Protein AF-A0A9P8F539-F1 (afdb_monomer)

Foldseek 3Di:
DEDEDADPVVVVVVCPDPQFDDWDWDDPDPQWIWIWTDGPPYTYIYIGRDVVVVVVD

pLDDT: mean 93.43, std 3.96, range [80.12, 97.56]

Solvent-accessible surface area (backbone atoms only — not comparable to full-atom values): 3347 Å² total; per-residue (Å²): 88,82,43,79,43,90,52,68,68,61,47,53,56,54,65,70,38,91,57,45,76,48,76,46,81,42,78,76,51,99,58,33,38,34,44,33,38,34,37,86,69,38,35,41,32,37,75,41,59,53,62,74,64,56,74,76,104

InterPro domains:
  IPR002675 Large ribosomal subunit protein eL38 [PF01781] (2-57)
  IPR002675 Large ribosomal subunit protein eL38 [PTHR10965] (1-57)
  IPR038464 Large ribosomal subunit protein eL38 superfamily [G3DSA:3.30.720.90] (1-57)

Mean predicted aligned error: 2.96 Å

Secondary structure (DSSP, 8-state):
-EEEE--HHHHHHHHTSTT--EEEEEEEETTEEEEEEE-SS-EEEEEE--HHHHHT-

Structure (mmCIF, N/CA/C/O backbone):
data_AF-A0A9P8F539-F1
#
_entry.id   AF-A0A9P8F539-F1
#
loop_
_atom_site.group_PDB
_atom_site.id
_atom_site.type_symbol
_atom_site.label_atom_id
_atom_site.label_alt_id
_atom_site.label_comp_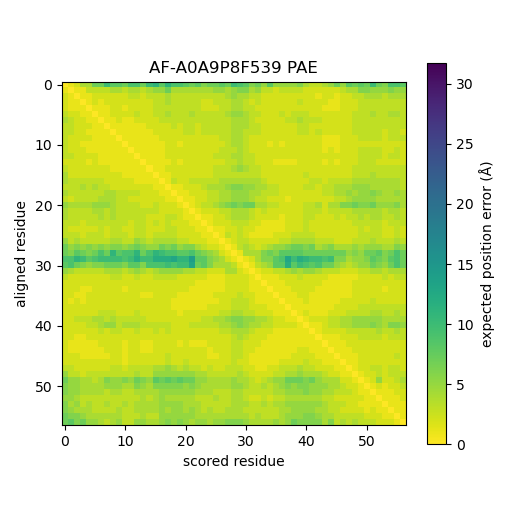id
_atom_site.label_asym_id
_atom_site.label_entity_id
_atom_site.label_seq_id
_atom_site.pdbx_PDB_ins_code
_atom_site.Cartn_x
_atom_site.Cartn_y
_atom_site.Cartn_z
_atom_site.occupancy
_atom_site.B_iso_or_equiv
_atom_site.auth_seq_id
_atom_site.auth_comp_id
_atom_site.auth_asym_id
_atom_site.auth_atom_id
_atom_site.pdbx_PDB_model_num
ATOM 1 N N . MET A 1 1 ? 13.842 1.235 1.436 1.00 89.12 1 MET A N 1
ATOM 2 C CA . MET A 1 1 ? 13.423 2.259 2.425 1.00 89.12 1 MET A CA 1
ATOM 3 C C . MET A 1 1 ? 11.931 2.109 2.715 1.00 89.12 1 MET A C 1
ATOM 5 O O . MET A 1 1 ? 11.201 1.768 1.788 1.00 89.12 1 MET A O 1
ATOM 9 N N . PRO A 1 2 ? 11.465 2.268 3.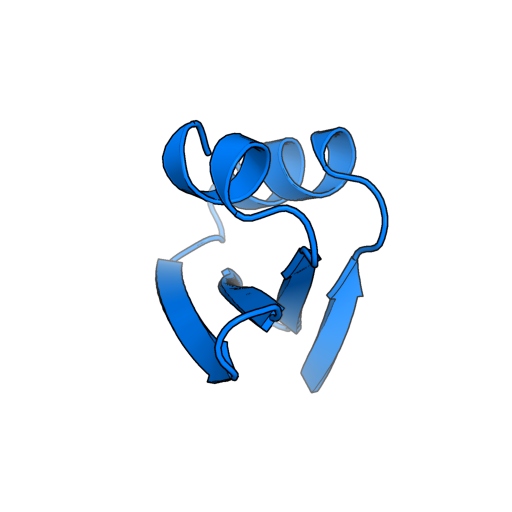962 1.00 94.81 2 PRO A N 1
ATOM 10 C CA . PRO A 1 2 ? 10.038 2.206 4.277 1.00 94.81 2 PRO A CA 1
ATOM 11 C C . PRO A 1 2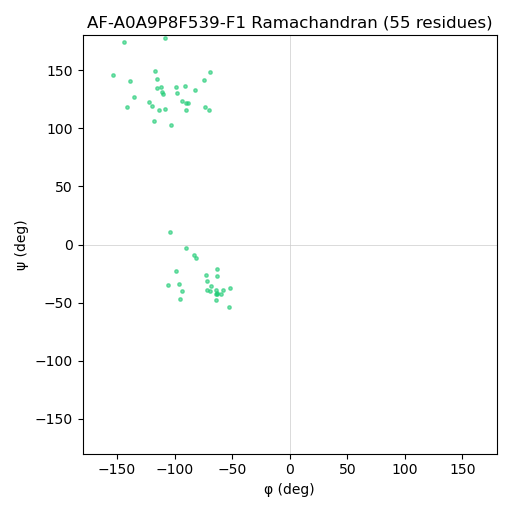 ? 9.311 3.480 3.822 1.00 94.81 2 PRO A C 1
ATOM 13 O O . PRO A 1 2 ? 9.855 4.574 3.936 1.00 94.81 2 PRO A O 1
ATOM 16 N N . SER A 1 3 ? 8.091 3.331 3.309 1.00 96.56 3 SER A N 1
ATOM 17 C CA . SER A 1 3 ? 7.203 4.442 2.948 1.00 96.56 3 SER A CA 1
ATOM 18 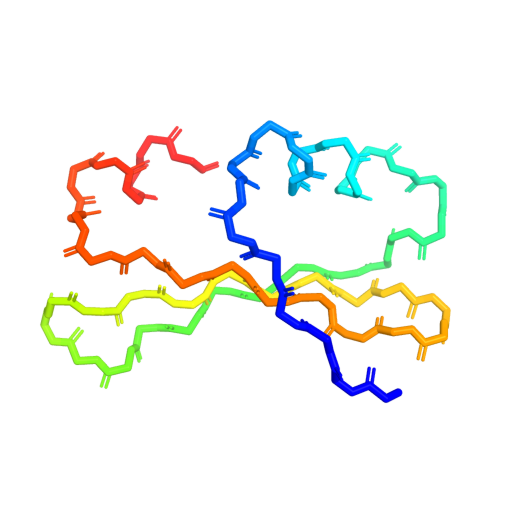C C . SER A 1 3 ? 5.774 4.103 3.371 1.00 96.56 3 SER A C 1
ATOM 20 O O . SER A 1 3 ? 5.357 2.946 3.278 1.00 96.56 3 SER A O 1
ATOM 22 N N . GLN A 1 4 ? 5.036 5.085 3.885 1.00 96.31 4 GLN A N 1
ATOM 23 C CA . GLN A 1 4 ? 3.638 4.908 4.268 1.00 96.31 4 GLN A CA 1
ATOM 24 C C . GLN A 1 4 ? 2.723 5.425 3.159 1.00 96.31 4 GLN A C 1
ATOM 26 O O . GLN A 1 4 ? 2.940 6.510 2.629 1.00 96.31 4 GLN A O 1
ATOM 31 N N . VAL A 1 5 ? 1.689 4.647 2.849 1.00 96.44 5 VAL A N 1
ATOM 32 C CA . VAL A 1 5 ? 0.604 5.017 1.936 1.00 96.44 5 VAL A CA 1
ATOM 33 C C . VAL A 1 5 ? -0.655 5.192 2.779 1.00 96.44 5 VAL A C 1
ATOM 35 O O . VAL A 1 5 ? -0.942 4.352 3.635 1.00 96.44 5 VAL A O 1
ATOM 38 N N . LEU A 1 6 ? -1.362 6.306 2.592 1.00 94.81 6 LEU A N 1
ATOM 39 C CA . LEU A 1 6 ? -2.565 6.636 3.367 1.00 94.81 6 LEU A CA 1
ATOM 40 C C . LEU A 1 6 ? -3.851 6.238 2.640 1.00 94.81 6 LEU A C 1
ATOM 42 O O . LEU A 1 6 ? -4.811 5.837 3.290 1.00 94.81 6 LEU A O 1
ATOM 46 N N . ASP A 1 7 ? -3.858 6.328 1.310 1.00 95.00 7 ASP A N 1
ATOM 47 C CA . ASP A 1 7 ? -5.022 5.993 0.499 1.00 95.00 7 ASP A CA 1
ATOM 48 C C . ASP A 1 7 ? -5.017 4.521 0.065 1.00 95.00 7 ASP A C 1
ATOM 50 O O . ASP A 1 7 ? -4.006 3.966 -0.378 1.00 95.00 7 ASP A O 1
ATOM 54 N N . ILE A 1 8 ? -6.184 3.891 0.164 1.00 94.31 8 ILE A N 1
ATOM 55 C CA . ILE A 1 8 ? -6.385 2.483 -0.177 1.00 94.31 8 ILE A CA 1
ATOM 56 C C . ILE A 1 8 ? -6.268 2.283 -1.690 1.00 94.31 8 ILE A C 1
ATOM 58 O O . ILE A 1 8 ? -5.663 1.304 -2.126 1.00 94.31 8 ILE A O 1
ATOM 62 N N . LYS A 1 9 ? -6.799 3.207 -2.504 1.00 95.19 9 LYS A N 1
ATOM 63 C CA . LYS A 1 9 ? -6.763 3.064 -3.971 1.00 95.19 9 LYS A CA 1
ATOM 64 C C . LYS A 1 9 ? -5.326 3.076 -4.479 1.00 95.19 9 LYS A C 1
ATOM 66 O O . LYS A 1 9 ? -4.922 2.157 -5.188 1.00 95.19 9 LYS A O 1
ATOM 71 N N . GLN A 1 10 ? -4.535 4.044 -4.014 1.00 95.56 10 GLN A N 1
ATOM 72 C CA . GLN A 1 10 ? -3.107 4.112 -4.315 1.00 95.56 10 GLN A CA 1
ATOM 73 C C . GLN A 1 10 ? -2.362 2.844 -3.867 1.00 95.56 10 GLN A C 1
ATOM 75 O O . GLN A 1 10 ? -1.480 2.355 -4.573 1.00 95.56 10 GLN A O 1
ATOM 80 N N . PHE A 1 11 ? -2.713 2.275 -2.709 1.00 95.88 11 PHE A N 1
ATOM 81 C CA . PHE A 1 11 ? -2.099 1.030 -2.246 1.00 95.88 11 PHE A CA 1
ATOM 82 C C . PHE A 1 11 ? -2.402 -0.152 -3.182 1.00 95.88 11 PHE A C 1
ATOM 84 O O . PHE A 1 11 ? -1.488 -0.901 -3.529 1.00 95.88 11 PHE A O 1
ATOM 91 N N . ILE A 1 12 ? -3.646 -0.282 -3.655 1.00 94.94 12 ILE A N 1
ATOM 92 C CA . ILE A 1 12 ? -4.044 -1.322 -4.618 1.00 94.94 12 ILE A CA 1
ATOM 93 C C . ILE A 1 12 ? -3.310 -1.144 -5.953 1.00 94.94 12 ILE A C 1
ATOM 95 O O . ILE A 1 12 ? -2.840 -2.127 -6.529 1.00 94.94 12 ILE A O 1
ATOM 99 N N . GLU A 1 13 ? -3.161 0.090 -6.438 1.00 96.06 13 GLU A N 1
ATOM 100 C CA . GLU A 1 13 ? -2.368 0.375 -7.640 1.00 96.06 13 GLU A CA 1
ATOM 101 C C . GLU A 1 13 ? -0.910 -0.058 -7.470 1.00 96.06 13 GLU A C 1
ATOM 103 O O . GLU A 1 13 ? -0.348 -0.689 -8.365 1.00 96.06 13 GLU A O 1
ATOM 108 N N . ILE A 1 14 ? -0.312 0.203 -6.303 1.00 95.62 14 ILE A N 1
ATOM 109 C CA . ILE A 1 14 ? 1.057 -0.225 -5.999 1.00 95.62 14 ILE A CA 1
ATOM 110 C C . ILE A 1 14 ? 1.172 -1.753 -5.996 1.00 95.62 14 ILE A C 1
ATOM 112 O O . ILE A 1 14 ? 2.125 -2.289 -6.561 1.00 95.62 14 ILE A O 1
ATOM 116 N N . CYS A 1 15 ? 0.199 -2.458 -5.415 1.00 95.38 15 CYS A N 1
ATOM 117 C CA . CYS A 1 15 ? 0.166 -3.922 -5.397 1.00 95.38 15 CYS A CA 1
ATOM 118 C C . CYS A 1 15 ? 0.053 -4.551 -6.794 1.00 95.38 15 CYS A C 1
ATOM 120 O O . CYS A 1 15 ? 0.513 -5.672 -6.983 1.00 95.38 15 CYS A O 1
ATOM 122 N N . ARG A 1 16 ? -0.535 -3.848 -7.771 1.00 95.88 16 ARG A N 1
ATOM 123 C CA . ARG A 1 16 ? -0.676 -4.325 -9.160 1.00 95.88 16 ARG A CA 1
ATOM 124 C C . ARG A 1 16 ? 0.559 -4.084 -10.029 1.00 95.88 16 ARG A C 1
ATOM 126 O O . ARG A 1 16 ? 0.608 -4.561 -11.163 1.00 95.88 16 ARG A O 1
ATOM 133 N N . ARG A 1 17 ? 1.550 -3.329 -9.550 1.00 96.12 17 ARG A N 1
ATOM 134 C CA . ARG A 1 17 ? 2.765 -3.055 -10.325 1.00 96.12 17 ARG A CA 1
ATOM 135 C C . ARG A 1 17 ? 3.621 -4.312 -10.473 1.00 96.12 17 ARG A C 1
ATOM 137 O O . ARG A 1 17 ? 3.726 -5.122 -9.561 1.00 96.12 17 ARG A O 1
ATOM 144 N N . LYS A 1 18 ? 4.332 -4.411 -11.599 1.00 96.38 18 LYS A N 1
ATOM 145 C CA . LYS A 1 18 ? 5.233 -5.538 -11.906 1.00 96.38 18 LYS A CA 1
ATOM 146 C C . LYS A 1 18 ? 6.416 -5.677 -10.941 1.00 96.38 18 LYS A C 1
ATOM 148 O O . LYS A 1 18 ? 7.014 -6.741 -10.875 1.00 96.38 18 LYS A O 1
ATOM 153 N N . ASP A 1 19 ? 6.785 -4.613 -10.229 1.00 94.75 19 ASP A N 1
ATOM 154 C CA . ASP A 1 19 ? 7.893 -4.616 -9.271 1.00 94.75 19 ASP A CA 1
ATOM 155 C C . ASP A 1 19 ? 7.471 -4.991 -7.843 1.00 94.75 19 ASP A C 1
ATOM 157 O O . ASP A 1 19 ? 8.331 -5.064 -6.963 1.00 94.75 19 ASP A O 1
ATOM 161 N N . ALA A 1 20 ? 6.175 -5.206 -7.591 1.00 96.25 20 ALA A N 1
ATOM 162 C CA . ALA A 1 20 ? 5.687 -5.734 -6.323 1.00 96.25 20 ALA A CA 1
ATOM 163 C C . ALA A 1 20 ? 6.016 -7.232 -6.227 1.00 96.25 20 ALA A C 1
ATOM 165 O O . ALA A 1 20 ? 5.558 -8.032 -7.036 1.00 96.25 20 ALA A O 1
ATOM 166 N N . SER A 1 21 ? 6.824 -7.613 -5.235 1.00 95.38 21 SER A N 1
ATOM 167 C CA . SER A 1 21 ? 7.349 -8.978 -5.102 1.00 95.38 21 SER A CA 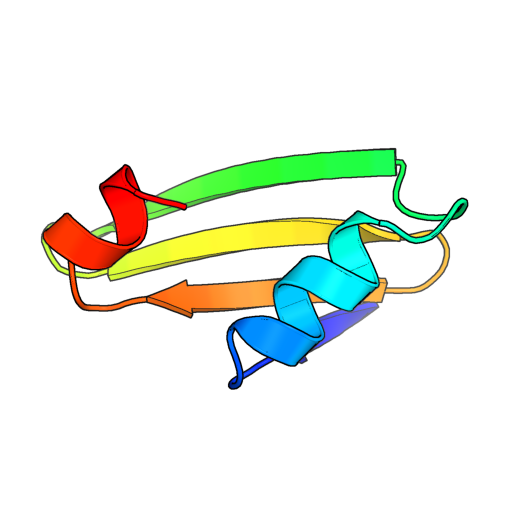1
ATOM 168 C C . SER A 1 21 ? 6.687 -9.789 -3.994 1.00 95.38 21 SER A C 1
ATOM 170 O O . SER A 1 21 ? 6.537 -10.999 -4.118 1.00 95.38 21 SER A O 1
ATOM 172 N N . SER A 1 22 ? 6.307 -9.152 -2.885 1.00 95.00 22 SER A N 1
ATOM 173 C CA . SER A 1 22 ? 5.659 -9.839 -1.764 1.00 95.00 22 SER A CA 1
ATOM 174 C C . SER A 1 22 ? 4.776 -8.898 -0.961 1.00 95.00 22 SER A C 1
ATOM 176 O O . SER A 1 22 ? 5.095 -7.722 -0.785 1.00 95.00 22 SER A O 1
ATOM 178 N N . ALA A 1 23 ? 3.677 -9.433 -0.436 1.00 95.25 23 ALA A N 1
ATOM 179 C CA . ALA A 1 23 ? 2.804 -8.745 0.501 1.00 95.25 23 ALA A CA 1
ATOM 180 C C . ALA A 1 23 ? 2.833 -9.454 1.860 1.00 95.25 23 ALA A C 1
ATOM 182 O O . ALA A 1 23 ? 2.902 -10.678 1.946 1.00 95.25 23 ALA A O 1
ATOM 183 N N . ARG A 1 24 ? 2.790 -8.677 2.942 1.00 94.81 24 ARG A N 1
ATOM 184 C CA . ARG A 1 24 ? 2.738 -9.167 4.317 1.00 94.81 24 ARG A CA 1
ATOM 185 C C . ARG A 1 24 ? 1.695 -8.394 5.100 1.00 94.81 24 ARG A C 1
ATOM 187 O O . ARG A 1 24 ? 1.769 -7.171 5.207 1.00 94.81 24 ARG A O 1
ATOM 194 N N . VAL A 1 25 ? 0.789 -9.123 5.734 1.00 94.69 25 VAL A N 1
ATOM 195 C CA . VAL A 1 25 ? -0.169 -8.567 6.687 1.00 94.69 25 VAL A CA 1
ATOM 196 C C . VAL A 1 25 ? 0.419 -8.689 8.089 1.00 94.69 25 VAL A C 1
ATOM 198 O O . VAL A 1 25 ? 0.811 -9.771 8.526 1.00 94.69 25 VAL A O 1
ATOM 201 N N . LYS A 1 26 ? 0.531 -7.567 8.801 1.00 93.44 26 LYS A N 1
ATOM 202 C CA . LYS A 1 26 ? 0.964 -7.532 10.202 1.00 93.44 26 LYS A CA 1
ATOM 203 C C . LYS A 1 26 ? -0.152 -6.965 11.069 1.00 93.44 26 LYS A C 1
ATOM 205 O O . LYS A 1 26 ? -0.353 -5.751 11.098 1.00 93.44 26 LYS A O 1
ATOM 210 N N . LYS A 1 27 ? -0.811 -7.834 11.834 1.00 92.31 27 LYS A N 1
ATOM 211 C CA . LYS A 1 27 ? -1.675 -7.432 12.950 1.00 92.31 27 LYS A CA 1
ATOM 212 C C . LYS A 1 27 ? -0.773 -6.888 14.061 1.00 92.31 27 LYS A C 1
ATOM 214 O O . LYS A 1 27 ? 0.140 -7.578 14.509 1.00 92.31 27 LYS A O 1
ATOM 219 N N . THR A 1 28 ? -0.916 -5.605 14.383 1.00 88.38 28 THR A N 1
ATOM 220 C CA . THR A 1 28 ? -0.090 -4.927 15.399 1.00 88.38 28 THR A CA 1
ATOM 221 C C . THR A 1 28 ? -0.797 -4.930 16.747 1.00 88.38 28 THR A C 1
ATOM 223 O O . THR A 1 28 ? -0.186 -5.272 17.750 1.00 88.38 28 THR A O 1
ATOM 226 N N . SER A 1 29 ? -2.076 -4.571 16.750 1.00 85.62 29 SER A N 1
ATOM 227 C CA . SER A 1 29 ? -2.969 -4.583 17.910 1.00 85.62 29 SER 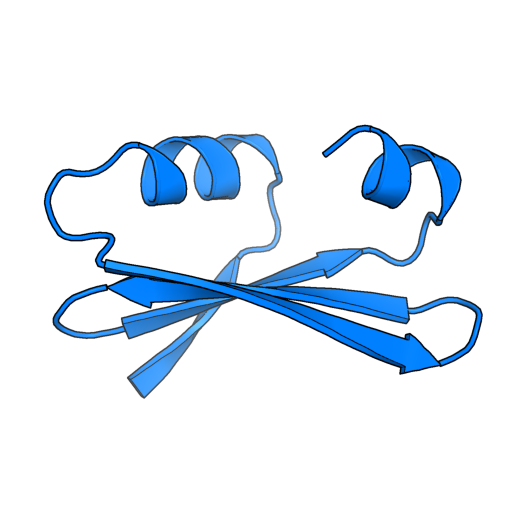A CA 1
ATOM 228 C C . SER A 1 29 ? -4.368 -4.998 17.449 1.00 85.62 29 SER A C 1
ATOM 230 O O . SER A 1 29 ? -4.594 -5.126 16.243 1.00 85.62 29 SER A O 1
ATOM 232 N N . ALA A 1 30 ? -5.300 -5.188 18.388 1.00 80.12 30 ALA A N 1
ATOM 233 C CA . ALA A 1 30 ? -6.686 -5.549 18.080 1.00 80.12 30 ALA A CA 1
ATOM 234 C C . ALA A 1 30 ? -7.328 -4.596 17.054 1.00 80.12 30 ALA A C 1
ATOM 236 O O . ALA A 1 30 ? -8.030 -5.047 16.163 1.00 80.12 30 ALA A O 1
ATOM 237 N N . GLN A 1 31 ? -7.015 -3.297 17.121 1.00 84.50 31 GLN A N 1
ATOM 238 C CA . GLN A 1 31 ? -7.570 -2.287 16.215 1.00 84.50 31 GLN A CA 1
ATOM 239 C C . GLN A 1 31 ? -6.603 -1.821 15.122 1.00 84.50 31 GLN A C 1
ATOM 241 O O . GLN A 1 31 ? -6.863 -0.795 14.510 1.00 84.50 31 GLN A O 1
ATOM 246 N N . GLN A 1 32 ? -5.445 -2.456 14.900 1.00 91.69 32 GLN A N 1
ATOM 247 C CA . GLN A 1 32 ? -4.517 -1.954 13.878 1.00 91.69 32 GLN A CA 1
ATOM 248 C C . GLN A 1 32 ? -3.832 -3.058 13.085 1.00 91.69 32 GLN A C 1
ATOM 250 O O . GLN A 1 32 ? -2.999 -3.818 13.597 1.00 91.69 32 GLN A O 1
ATOM 255 N N . ILE A 1 33 ? -4.094 -3.045 11.782 1.00 94.00 33 ILE A N 1
ATOM 256 C CA . ILE A 1 33 ? -3.523 -3.959 10.800 1.00 94.00 33 ILE A CA 1
ATOM 257 C C . ILE A 1 33 ? -2.661 -3.152 9.829 1.00 94.00 33 ILE A C 1
ATOM 259 O O . ILE A 1 33 ? -3.029 -2.067 9.380 1.00 94.00 33 ILE A O 1
ATOM 263 N N . LYS A 1 34 ? -1.464 -3.661 9.536 1.00 95.50 34 LYS A N 1
ATOM 264 C CA . LYS A 1 34 ? -0.536 -3.062 8.575 1.00 95.50 34 LYS A CA 1
ATOM 265 C C . LYS A 1 34 ? -0.383 -3.987 7.378 1.00 95.50 34 LYS A C 1
ATOM 267 O O . LYS A 1 34 ? 0.174 -5.076 7.527 1.00 95.50 34 LYS A O 1
ATOM 272 N N . PHE A 1 35 ? -0.807 -3.533 6.209 1.00 96.38 35 PHE A N 1
ATOM 273 C CA . PHE A 1 35 ? -0.538 -4.193 4.938 1.00 96.38 35 PHE A CA 1
ATOM 274 C C . PHE A 1 35 ? 0.777 -3.663 4.399 1.00 96.38 35 PHE A C 1
ATOM 276 O O . PHE A 1 35 ? 0.949 -2.457 4.243 1.00 96.38 35 PHE A O 1
ATOM 283 N N . LYS A 1 36 ? 1.738 -4.551 4.176 1.00 97.00 36 LYS A N 1
ATOM 284 C CA . LYS A 1 36 ? 3.080 -4.191 3.730 1.00 97.00 36 LYS A CA 1
ATOM 285 C C . LYS A 1 36 ? 3.346 -4.848 2.395 1.00 97.00 36 LYS A C 1
ATOM 287 O O . LYS A 1 36 ? 3.369 -6.070 2.345 1.00 97.00 36 LYS A O 1
ATOM 292 N N . VAL A 1 37 ? 3.598 -4.073 1.351 1.00 97.38 37 VAL A N 1
ATOM 293 C CA . VAL A 1 37 ? 4.024 -4.600 0.051 1.00 97.38 37 VAL A CA 1
ATOM 294 C C . VAL A 1 37 ? 5.476 -4.222 -0.205 1.00 97.38 37 VAL A C 1
ATOM 296 O O . VAL A 1 37 ? 5.892 -3.074 -0.017 1.00 97.38 37 VAL A O 1
ATOM 299 N N . ARG A 1 38 ? 6.284 -5.214 -0.573 1.00 97.38 38 ARG A N 1
ATOM 300 C CA . ARG A 1 38 ? 7.672 -5.022 -0.969 1.00 97.38 38 ARG A CA 1
ATOM 301 C C . ARG A 1 38 ? 7.726 -4.781 -2.469 1.00 97.38 38 ARG A C 1
ATOM 303 O O . ARG A 1 38 ? 7.328 -5.639 -3.246 1.00 97.38 38 ARG A O 1
ATOM 310 N N . CYS A 1 39 ? 8.286 -3.640 -2.843 1.00 96.25 39 CYS A N 1
ATOM 311 C CA . CYS A 1 39 ? 8.720 -3.340 -4.200 1.00 96.25 39 CYS A CA 1
ATOM 312 C C . CYS A 1 39 ? 10.258 -3.338 -4.260 1.00 96.25 39 CYS A C 1
ATOM 314 O O . CYS A 1 39 ? 10.926 -3.485 -3.228 1.00 96.25 39 CYS A O 1
ATOM 316 N N . ASN A 1 40 ? 10.850 -3.123 -5.438 1.00 94.06 40 ASN A N 1
ATOM 317 C CA . ASN A 1 40 ? 12.314 -3.099 -5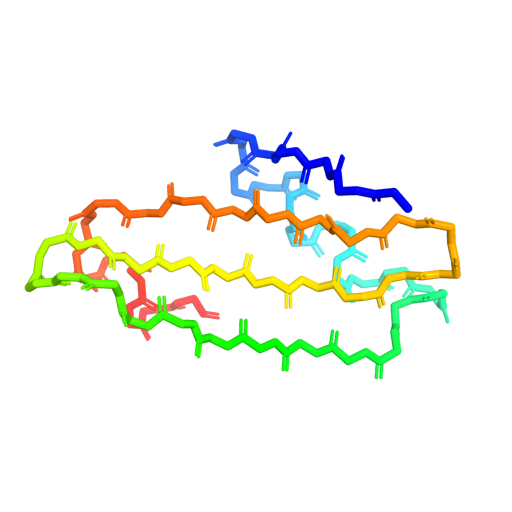.588 1.00 94.06 40 ASN A CA 1
ATOM 318 C C . ASN A 1 40 ? 12.989 -2.125 -4.602 1.00 94.06 40 ASN A C 1
ATOM 320 O O . ASN A 1 40 ? 13.840 -2.518 -3.799 1.00 94.06 40 ASN A O 1
ATOM 324 N N . ARG A 1 41 ? 12.549 -0.859 -4.595 1.00 93.62 41 ARG A N 1
ATOM 325 C CA . ARG A 1 41 ? 13.159 0.214 -3.786 1.00 93.62 41 ARG A CA 1
ATOM 326 C C . ARG A 1 41 ? 12.500 0.412 -2.417 1.00 93.62 41 ARG A C 1
ATOM 328 O O . ARG A 1 41 ? 13.185 0.656 -1.412 1.00 93.62 41 ARG A O 1
ATOM 335 N N . TYR A 1 42 ? 11.174 0.318 -2.366 1.00 96.38 42 TYR A N 1
ATOM 336 C CA . TYR A 1 42 ? 10.386 0.690 -1.195 1.00 96.38 42 TYR A CA 1
ATOM 337 C C . TYR A 1 42 ? 9.628 -0.490 -0.594 1.00 96.38 42 TYR A C 1
ATOM 339 O O . TYR A 1 42 ? 9.233 -1.425 -1.285 1.00 96.38 42 TYR A O 1
ATOM 347 N N . LEU A 1 43 ? 9.430 -0.427 0.721 1.00 96.94 43 LEU A N 1
ATOM 348 C CA . LEU A 1 43 ? 8.428 -1.221 1.421 1.00 96.94 43 LEU A CA 1
ATOM 349 C C . LEU A 1 43 ? 7.262 -0.283 1.728 1.00 96.94 43 LEU A C 1
ATOM 351 O O . LEU A 1 43 ? 7.366 0.536 2.646 1.00 96.94 43 LEU A O 1
ATOM 355 N N 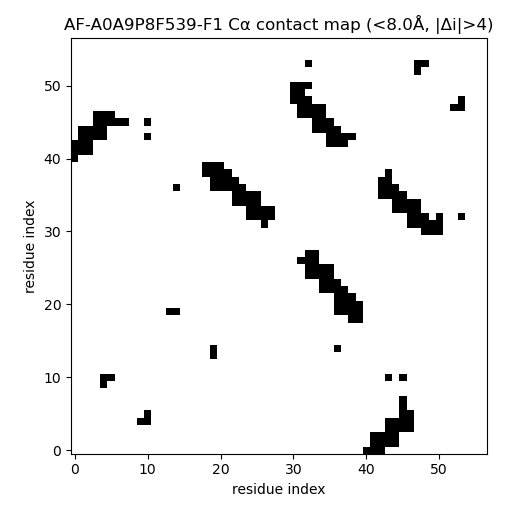. TYR A 1 44 ? 6.189 -0.387 0.954 1.00 97.56 44 TYR A N 1
ATOM 356 C CA . TYR A 1 44 ? 4.997 0.426 1.153 1.00 97.56 44 TYR A CA 1
ATOM 357 C C . TYR A 1 44 ? 4.135 -0.187 2.244 1.00 97.56 44 TYR A C 1
ATOM 359 O O . TYR A 1 44 ? 3.910 -1.395 2.257 1.00 97.56 44 TYR A O 1
ATOM 367 N N . THR A 1 45 ? 3.681 0.637 3.180 1.00 97.50 45 THR A N 1
ATOM 368 C CA . THR A 1 45 ? 2.824 0.207 4.284 1.00 97.50 45 THR A CA 1
ATOM 369 C C . THR A 1 45 ? 1.523 0.995 4.273 1.00 97.50 45 THR A C 1
ATOM 371 O O . THR A 1 45 ? 1.563 2.215 4.404 1.00 97.50 45 THR A O 1
ATOM 374 N N . LEU A 1 46 ? 0.392 0.302 4.186 1.00 96.88 46 LEU A N 1
ATOM 375 C CA . LEU A 1 46 ? -0.935 0.838 4.476 1.00 96.88 46 LEU A CA 1
ATOM 376 C C . LEU A 1 46 ? -1.314 0.447 5.907 1.00 96.88 46 LEU A C 1
ATOM 378 O O . LEU A 1 46 ? -1.179 -0.714 6.300 1.00 96.88 46 LEU A O 1
ATOM 382 N N . VAL A 1 47 ? -1.754 1.419 6.703 1.00 94.94 47 VAL A N 1
ATOM 383 C CA . VAL A 1 47 ? -2.201 1.199 8.085 1.00 94.94 47 VAL A CA 1
ATOM 384 C C . VAL A 1 47 ? -3.712 1.367 8.129 1.00 94.94 47 VAL A C 1
ATOM 386 O O . VAL A 1 47 ? -4.211 2.460 7.878 1.00 94.94 47 VAL A O 1
ATOM 389 N N . LEU A 1 48 ? -4.427 0.299 8.471 1.00 93.25 48 LEU A N 1
ATOM 390 C CA . LEU A 1 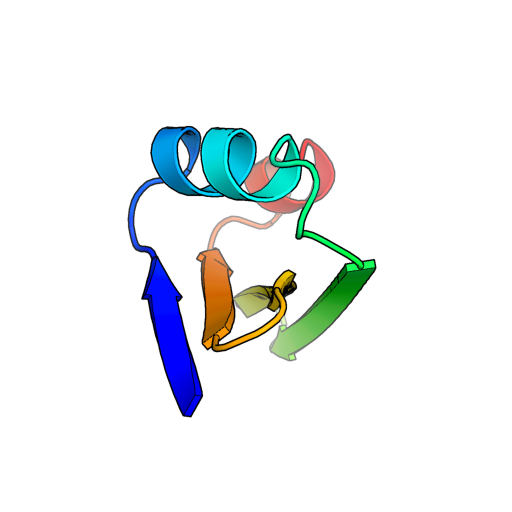48 ? -5.876 0.304 8.641 1.00 93.25 48 LEU A CA 1
ATOM 391 C C . LEU A 1 48 ? -6.229 0.098 10.112 1.00 93.25 48 LEU A C 1
ATOM 393 O O . LEU A 1 48 ? -5.635 -0.743 10.792 1.00 93.25 48 LEU A O 1
ATOM 397 N N . LYS A 1 49 ? -7.186 0.902 10.586 1.00 92.00 49 LYS A N 1
ATOM 398 C CA . LYS A 1 49 ? -7.746 0.799 11.941 1.00 92.00 49 LYS A CA 1
ATOM 399 C C . LYS A 1 49 ? -9.077 0.045 11.997 1.00 92.00 49 LYS A C 1
ATOM 401 O O . LYS A 1 49 ? -9.479 -0.445 13.041 1.00 92.00 49 LYS A O 1
ATOM 406 N N . ASP A 1 50 ? -9.764 -0.003 10.864 1.00 89.81 50 ASP A N 1
ATOM 407 C CA . ASP A 1 50 ? -11.069 -0.629 10.703 1.00 89.81 50 ASP A CA 1
ATOM 408 C C . ASP A 1 50 ? -10.865 -2.096 10.300 1.00 89.81 50 ASP A C 1
ATOM 410 O O . ASP A 1 50 ? -10.262 -2.374 9.257 1.00 89.81 50 ASP A O 1
ATOM 414 N N . GLN A 1 51 ? -11.298 -3.018 11.162 1.00 86.75 51 GLN A N 1
ATOM 415 C CA . GLN A 1 51 ? -11.080 -4.450 10.977 1.00 86.75 51 GLN A CA 1
ATOM 416 C C . GLN A 1 51 ? -11.945 -5.015 9.845 1.00 86.75 51 GLN A C 1
ATOM 418 O O . GLN A 1 51 ? -11.431 -5.775 9.026 1.00 86.75 51 GLN A O 1
ATOM 423 N N . ASP A 1 52 ? -13.196 -4.568 9.721 1.00 88.81 52 ASP A N 1
ATOM 424 C CA . ASP A 1 52 ? -14.110 -5.023 8.669 1.00 88.81 52 ASP A CA 1
ATOM 425 C C . ASP A 1 52 ? -13.599 -4.624 7.281 1.00 88.81 52 ASP A C 1
ATOM 427 O O . ASP A 1 52 ? -13.685 -5.389 6.317 1.00 88.81 52 ASP A O 1
ATOM 431 N N . LYS A 1 53 ? -13.028 -3.417 7.162 1.00 87.44 53 LYS A N 1
ATOM 432 C CA . LYS A 1 53 ? -12.377 -2.985 5.915 1.00 87.44 53 LYS A CA 1
ATOM 433 C C . LYS A 1 53 ? -11.099 -3.762 5.628 1.00 87.44 53 LYS A C 1
ATOM 435 O O . LYS A 1 53 ? -10.801 -4.004 4.464 1.00 87.44 53 LYS A O 1
ATOM 440 N N . ALA A 1 54 ? -10.341 -4.122 6.660 1.00 88.50 54 ALA A N 1
ATOM 441 C CA . ALA A 1 54 ? -9.105 -4.875 6.505 1.00 88.50 54 ALA A CA 1
ATOM 442 C C . ALA A 1 54 ? -9.349 -6.339 6.106 1.00 88.50 54 ALA A C 1
ATOM 444 O O . ALA A 1 54 ? -8.529 -6.897 5.394 1.00 88.50 54 ALA A O 1
ATOM 445 N N . GLU A 1 55 ? -10.450 -6.961 6.530 1.00 87.31 55 GLU A N 1
ATOM 446 C CA . GLU A 1 55 ? -10.791 -8.335 6.125 1.00 87.31 55 GLU A CA 1
ATOM 447 C C . GLU A 1 55 ? -11.271 -8.428 4.671 1.00 87.31 55 GLU A C 1
ATOM 449 O O . GLU A 1 55 ? -11.105 -9.463 4.030 1.00 87.31 55 GLU A O 1
ATOM 454 N N . LYS A 1 56 ? -11.834 -7.341 4.133 1.00 88.62 56 LYS A N 1
ATOM 455 C CA . LYS A 1 56 ? -12.275 -7.251 2.731 1.00 88.62 56 LYS A CA 1
ATOM 456 C C . LYS A 1 56 ? -11.145 -6.935 1.745 1.00 88.62 56 LYS A C 1
ATOM 458 O O . LYS A 1 56 ? -11.392 -6.974 0.540 1.00 88.62 56 LYS A O 1
ATOM 463 N N . LEU A 1 57 ? -9.967 -6.553 2.244 1.00 84.44 57 LEU A N 1
ATOM 464 C CA . LEU A 1 57 ? -8.815 -6.116 1.453 1.00 84.44 57 LEU A CA 1
ATOM 465 C C . LEU A 1 57 ? -7.833 -7.267 1.210 1.00 84.44 57 LEU A C 1
ATOM 467 O O . LEU A 1 57 ? -7.391 -7.400 0.048 1.00 84.44 57 LEU A O 1
#

Nearest PDB structures (foldseek):
  8eug-assembly1_k  TM=9.519E-01  e=4.941E-06  Schizosaccharomyces pombe
  5xy3-assembly1_k  TM=8.474E-01  e=1.196E-03  Trichomonas vaginalis
  2r5v-assembly1_A  TM=5.463E-01  e=3.088E-01  Amycolatopsis orientalis
  8sdw-assembly1_A  TM=6.202E-01  e=6.233E-01  Homo sapiens
  7wqy-assembly1_B-2  TM=6.101E-01  e=1.107E+00  Ctenopharyngodon idella

Sequence (57 aa):
MPSQVLDIKQFIEICRRKDASSARVKKTSAQQIKFKVRCNRYLYTLVLKDQDKAEKL

Organism: Aureobasidium melanogenum (NCBI:txid46634)

Radius of gyration: 10.88 Å; Cα contacts (8 Å, |Δi|>4): 98; chains: 1; bounding box: 28×16×30 Å